Protein AF-A0A0H4J2J0-F1 (afdb_monomer_lite)

Structure (mmCIF, N/CA/C/O backbone):
data_AF-A0A0H4J2J0-F1
#
_entry.id   AF-A0A0H4J2J0-F1
#
loop_
_atom_site.group_PDB
_atom_site.id
_atom_site.type_symbol
_atom_site.label_atom_id
_atom_site.label_alt_id
_atom_site.label_comp_id
_atom_site.label_asym_id
_atom_site.label_entity_id
_atom_site.label_seq_id
_atom_site.pdbx_PDB_ins_code
_atom_site.Cartn_x
_atom_site.Cartn_y
_atom_site.Cartn_z
_atom_site.occupancy
_atom_site.B_iso_or_equiv
_atom_site.auth_seq_id
_atom_site.auth_comp_id
_atom_site.auth_asym_id
_atom_site.auth_atom_id
_atom_site.pdbx_PDB_model_num
ATOM 1 N N . MET A 1 1 ? -73.353 -10.531 11.011 1.00 44.69 1 MET A N 1
ATOM 2 C CA . MET A 1 1 ? -72.000 -10.918 11.468 1.00 44.69 1 MET A CA 1
ATOM 3 C C . MET A 1 1 ? -71.116 -11.152 10.247 1.00 44.69 1 MET A C 1
ATOM 5 O O . MET A 1 1 ? -71.185 -12.220 9.658 1.00 44.69 1 MET A O 1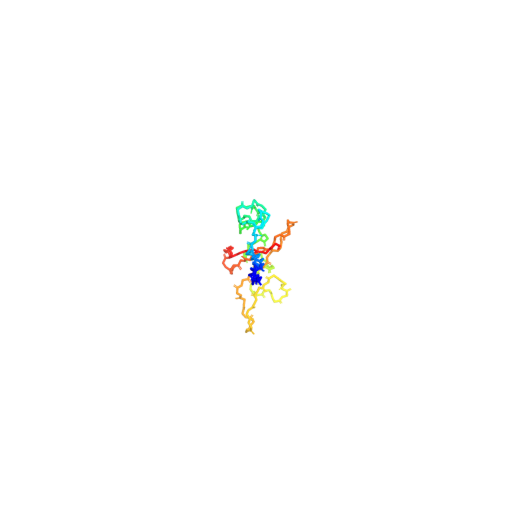
ATOM 9 N N . LYS A 1 2 ? -70.357 -10.147 9.797 1.00 42.91 2 LYS A N 1
ATOM 10 C CA . LYS A 1 2 ? -69.366 -10.308 8.720 1.00 42.91 2 LYS A CA 1
ATOM 11 C C . LYS A 1 2 ? -67.999 -10.048 9.343 1.00 42.91 2 LYS A C 1
ATOM 13 O O . LYS A 1 2 ? -67.762 -8.957 9.848 1.00 42.91 2 LYS A O 1
ATOM 18 N N . LYS A 1 3 ? -67.179 -11.096 9.424 1.00 47.81 3 LYS A N 1
ATOM 19 C CA . LYS A 1 3 ? -65.851 -11.058 10.043 1.00 47.81 3 LYS A CA 1
ATOM 20 C C . LYS A 1 3 ? -64.942 -10.203 9.160 1.00 47.81 3 LYS A C 1
ATOM 22 O O . LYS A 1 3 ? -64.669 -10.581 8.027 1.00 47.81 3 LYS A O 1
ATOM 27 N N . LEU A 1 4 ? -64.520 -9.049 9.666 1.00 49.28 4 LEU A N 1
ATOM 28 C CA . LEU A 1 4 ? -63.482 -8.236 9.044 1.00 49.28 4 LEU A CA 1
ATOM 29 C C . LEU A 1 4 ? -62.138 -8.883 9.416 1.00 49.28 4 LEU A C 1
ATOM 31 O O . LEU A 1 4 ? -61.691 -8.757 10.554 1.00 49.28 4 LEU A O 1
ATOM 35 N N . MET A 1 5 ? -61.539 -9.662 8.512 1.00 52.69 5 MET A N 1
ATOM 36 C CA . MET A 1 5 ? -60.170 -10.150 8.709 1.00 52.69 5 MET A CA 1
ATOM 37 C C . MET A 1 5 ? -59.206 -9.014 8.375 1.00 52.69 5 MET A C 1
ATOM 39 O O . MET A 1 5 ? -59.032 -8.660 7.212 1.00 52.69 5 MET A O 1
ATOM 43 N N . LEU A 1 6 ? -58.597 -8.439 9.410 1.00 50.62 6 LEU A N 1
ATOM 44 C CA . LEU A 1 6 ? -57.451 -7.552 9.278 1.00 50.62 6 LEU A CA 1
ATOM 45 C C . LEU A 1 6 ? -56.213 -8.427 9.038 1.00 50.62 6 LEU A C 1
ATOM 47 O O . LEU A 1 6 ? -55.739 -9.097 9.954 1.00 50.62 6 LEU A O 1
ATOM 51 N N . VAL A 1 7 ? -55.716 -8.462 7.803 1.00 59.19 7 VAL A N 1
ATOM 52 C CA . VAL A 1 7 ? -54.429 -9.096 7.491 1.00 59.19 7 VAL A CA 1
ATOM 53 C C . VAL A 1 7 ? -53.344 -8.053 7.731 1.00 59.19 7 VAL A C 1
ATOM 55 O O . VAL A 1 7 ? -53.115 -7.177 6.901 1.00 59.19 7 VAL A O 1
ATOM 58 N N . LEU A 1 8 ? -52.713 -8.118 8.903 1.00 54.16 8 LEU A N 1
ATOM 59 C CA . LEU A 1 8 ? -51.536 -7.318 9.221 1.00 54.16 8 LEU A CA 1
ATOM 60 C C . LEU A 1 8 ? -50.326 -7.990 8.558 1.00 54.16 8 LEU A C 1
ATOM 62 O O . LEU A 1 8 ? -49.777 -8.958 9.081 1.00 54.16 8 LEU A O 1
ATOM 66 N N . ALA A 1 9 ? -49.953 -7.524 7.367 1.00 60.28 9 ALA A N 1
ATOM 67 C CA . ALA A 1 9 ? -48.718 -7.944 6.720 1.00 60.28 9 ALA A CA 1
ATOM 68 C C . ALA A 1 9 ? -47.535 -7.381 7.522 1.00 60.28 9 ALA A C 1
ATOM 70 O O . ALA A 1 9 ? -47.230 -6.192 7.450 1.00 60.28 9 ALA A O 1
ATOM 71 N N . ILE A 1 10 ? -46.895 -8.235 8.323 1.00 61.69 10 ILE A N 1
ATOM 72 C CA . ILE A 1 10 ? -45.623 -7.923 8.974 1.00 61.69 10 ILE A CA 1
ATOM 73 C C . ILE A 1 10 ? -44.569 -7.938 7.870 1.00 61.69 10 ILE A C 1
ATOM 75 O O . ILE A 1 10 ? -44.102 -8.996 7.452 1.00 61.69 10 ILE A O 1
ATOM 79 N N . ILE A 1 11 ? -44.238 -6.759 7.353 1.00 64.25 11 ILE A N 1
ATOM 80 C CA . ILE A 1 11 ? -43.092 -6.610 6.467 1.00 64.25 11 ILE A CA 1
ATOM 81 C C . ILE A 1 11 ? -41.854 -6.580 7.360 1.00 64.25 11 ILE A C 1
ATOM 83 O O . ILE A 1 11 ? -41.497 -5.548 7.926 1.00 64.25 11 ILE A O 1
ATOM 87 N N . SER A 1 12 ? -41.220 -7.737 7.518 1.00 63.25 12 SER A N 1
ATOM 88 C CA . SER A 1 12 ? -39.913 -7.854 8.157 1.00 63.25 12 SER A CA 1
ATOM 89 C C . SER A 1 12 ? -38.849 -7.273 7.224 1.00 63.25 12 SER A C 1
ATOM 91 O O . SER A 1 12 ? -38.238 -7.995 6.441 1.00 63.25 12 SER A O 1
ATOM 93 N N . PHE A 1 13 ? -38.624 -5.961 7.284 1.00 60.81 13 PHE A N 1
ATOM 94 C CA . PHE A 1 13 ? -37.411 -5.364 6.730 1.00 60.81 13 PHE A CA 1
ATOM 95 C C . PHE A 1 13 ? -36.270 -5.561 7.730 1.00 60.81 13 PHE A C 1
ATOM 97 O O . PHE A 1 13 ? -36.029 -4.712 8.584 1.00 60.81 13 PHE A O 1
ATOM 104 N N . SER A 1 14 ? -35.540 -6.670 7.629 1.00 62.03 14 SER A N 1
ATOM 105 C CA . SER A 1 14 ? -34.187 -6.724 8.188 1.00 62.03 14 SER A CA 1
ATOM 106 C C . SER A 1 14 ? -33.238 -6.057 7.195 1.00 62.03 14 SER A C 1
ATOM 108 O O . SER A 1 14 ? -32.573 -6.724 6.405 1.00 62.03 14 SER A O 1
ATOM 110 N N . ALA A 1 15 ? -33.212 -4.725 7.198 1.00 62.69 15 ALA A N 1
ATOM 111 C CA . ALA A 1 15 ? -32.130 -3.985 6.570 1.00 62.69 15 ALA A CA 1
ATOM 112 C C . ALA A 1 15 ? -30.924 -4.028 7.517 1.00 62.69 15 ALA A C 1
ATOM 114 O O . ALA A 1 15 ? -30.773 -3.165 8.378 1.00 62.69 15 ALA A O 1
ATOM 115 N N . PHE A 1 16 ? -30.064 -5.038 7.375 1.00 59.44 16 PHE A N 1
ATOM 116 C CA . PHE A 1 16 ? -28.690 -4.934 7.866 1.00 59.44 16 PHE A CA 1
ATOM 117 C C . PHE A 1 16 ? -27.918 -4.061 6.872 1.00 59.44 16 PHE A C 1
ATOM 119 O O . PHE A 1 16 ? -27.189 -4.552 6.016 1.00 59.44 16 PHE A O 1
ATOM 126 N N . ALA A 1 17 ? -28.153 -2.751 6.931 1.00 56.12 17 ALA A N 1
ATOM 127 C CA . ALA A 1 17 ? -27.216 -1.794 6.362 1.00 56.12 17 ALA A CA 1
ATOM 128 C C . ALA A 1 17 ? -25.936 -1.895 7.201 1.00 56.12 17 ALA A C 1
ATOM 130 O O . ALA A 1 17 ? -26.030 -1.848 8.427 1.00 56.12 17 ALA A O 1
ATOM 131 N N . GLY A 1 18 ? -24.789 -2.124 6.552 1.00 57.91 18 GLY A N 1
ATOM 132 C CA . GLY A 1 18 ? -23.504 -2.415 7.189 1.00 57.91 18 GLY A CA 1
ATOM 133 C C . GLY A 1 18 ? -23.248 -1.546 8.415 1.00 57.91 18 GLY A C 1
ATOM 134 O O . GLY A 1 18 ? -22.964 -0.357 8.299 1.00 57.91 18 GLY A O 1
ATOM 135 N N . VAL A 1 19 ? -23.379 -2.143 9.598 1.00 54.75 19 VAL A N 1
ATOM 136 C CA . VAL A 1 19 ? -22.897 -1.525 10.825 1.00 54.75 19 VAL A CA 1
ATOM 137 C C . VAL A 1 19 ? -21.388 -1.676 10.754 1.00 54.75 19 VAL A C 1
ATOM 139 O O . VAL A 1 19 ? -20.874 -2.750 11.042 1.00 54.75 19 VAL A O 1
ATOM 142 N N . THR A 1 20 ? -20.684 -0.633 10.320 1.00 67.06 20 THR A N 1
ATOM 143 C CA . THR A 1 20 ? -19.257 -0.522 10.622 1.00 67.06 20 THR A CA 1
ATOM 144 C C . THR A 1 20 ? -19.177 -0.461 12.139 1.00 67.06 20 THR A C 1
ATOM 146 O O . THR A 1 20 ? -19.650 0.512 12.742 1.00 67.06 20 THR A O 1
ATOM 149 N N . SER A 1 21 ? -18.688 -1.518 12.777 1.00 85.88 21 SER A N 1
ATOM 150 C CA . SER A 1 21 ? -18.469 -1.460 14.214 1.00 85.88 21 SER A CA 1
ATOM 151 C C . SER A 1 21 ? -17.349 -0.444 14.493 1.00 85.88 21 SER A C 1
ATOM 153 O O . SER A 1 21 ? -16.631 -0.015 13.582 1.00 85.88 21 SER A O 1
ATOM 155 N N . TRP A 1 22 ? -17.210 0.017 15.738 1.00 88.50 22 TRP A N 1
ATOM 156 C CA . TRP A 1 22 ? -16.121 0.945 16.071 1.00 88.50 22 TRP A CA 1
ATOM 157 C C . TRP A 1 22 ? -14.752 0.334 15.738 1.00 88.50 22 TRP A C 1
ATOM 159 O O . TRP A 1 22 ? -13.820 1.039 15.365 1.00 88.50 22 TRP A O 1
ATOM 169 N N . GLU A 1 23 ? -14.650 -0.985 15.824 1.00 89.94 23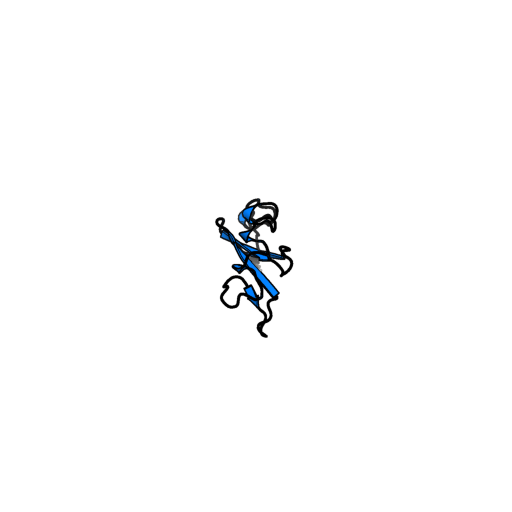 GLU A N 1
ATOM 170 C CA . GLU A 1 23 ? -13.489 -1.799 15.493 1.00 89.94 23 GLU A CA 1
ATOM 171 C C . GLU A 1 23 ? -13.108 -1.710 14.009 1.00 89.94 23 GLU A C 1
ATOM 173 O O . GLU A 1 23 ? -11.920 -1.746 13.709 1.00 89.94 23 GLU A O 1
ATOM 178 N N . ASP A 1 24 ? -14.068 -1.500 13.103 1.00 89.56 24 ASP A N 1
ATOM 179 C CA . ASP A 1 24 ? -13.826 -1.378 11.657 1.00 89.56 24 ASP A CA 1
ATOM 180 C C . ASP A 1 24 ? -13.636 0.073 11.198 1.00 89.56 24 ASP A C 1
ATOM 182 O O . ASP A 1 24 ? -13.239 0.325 10.061 1.00 89.56 24 ASP A O 1
ATOM 186 N N . SER A 1 25 ? -13.919 1.050 12.063 1.00 91.62 25 SER A N 1
ATOM 187 C CA . SER A 1 25 ? -13.879 2.477 11.726 1.00 91.62 25 SER A CA 1
ATOM 188 C C . SER A 1 25 ? -12.460 2.958 11.386 1.00 91.62 25 SER A C 1
ATOM 190 O O . SER A 1 25 ? -11.532 2.651 12.137 1.00 91.62 25 SER A O 1
ATOM 192 N N . PRO A 1 26 ? -12.262 3.802 10.354 1.00 91.50 26 PRO A N 1
ATOM 193 C CA . PRO A 1 26 ? -10.955 4.406 10.052 1.00 91.50 26 PRO A CA 1
ATOM 194 C C . PRO A 1 26 ? -10.477 5.357 11.158 1.00 91.50 26 PRO A C 1
ATOM 196 O O . PRO A 1 26 ? -9.289 5.659 11.257 1.00 91.50 26 PRO A O 1
ATOM 199 N N . TYR A 1 27 ? -11.402 5.828 12.000 1.00 91.81 27 TYR A N 1
ATOM 200 C CA . TYR A 1 27 ? -11.103 6.668 13.158 1.00 91.81 27 TYR A CA 1
ATOM 201 C C . TYR A 1 27 ? -10.690 5.867 14.393 1.00 91.81 27 TYR A C 1
ATOM 203 O O . TYR A 1 27 ? -10.241 6.454 15.378 1.00 91.81 27 TYR A O 1
ATOM 211 N N . ASN A 1 28 ? -10.827 4.540 14.361 1.00 94.94 28 ASN A N 1
ATOM 212 C CA . ASN A 1 28 ? -10.220 3.693 15.369 1.00 94.94 28 ASN A CA 1
ATOM 213 C C . ASN A 1 28 ? -8.699 3.801 15.249 1.00 94.94 28 ASN A C 1
ATOM 215 O O . ASN A 1 28 ? -8.148 3.678 14.156 1.00 94.94 28 ASN A O 1
ATOM 219 N N . TRP A 1 29 ? -8.015 4.013 16.372 1.00 95.06 29 TRP A N 1
ATOM 220 C CA . TRP A 1 29 ? -6.560 4.135 16.403 1.00 95.06 29 TRP A CA 1
ATOM 221 C C . TRP A 1 29 ? -5.846 2.946 15.742 1.00 95.06 29 TRP A C 1
ATOM 223 O O . TRP A 1 29 ? -4.834 3.136 15.078 1.00 95.06 29 TRP A O 1
ATOM 233 N N . GLU A 1 30 ? -6.374 1.729 15.855 1.00 95.31 30 GLU A N 1
ATOM 234 C CA . GLU A 1 30 ? -5.768 0.548 15.226 1.00 95.31 30 GLU A CA 1
ATOM 235 C C . GLU A 1 30 ? -5.826 0.579 13.691 1.00 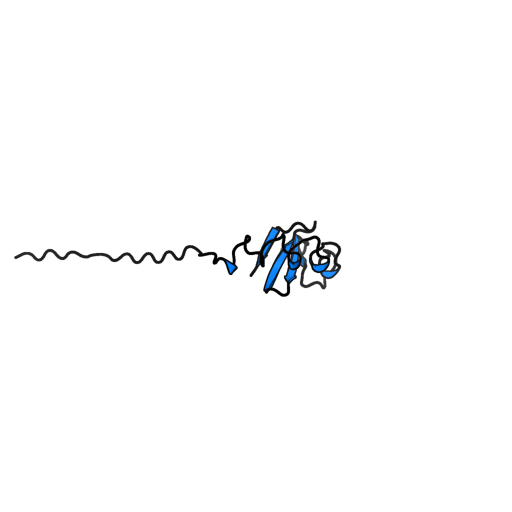95.31 30 GLU A C 1
ATOM 237 O O . GLU A 1 30 ? -4.944 0.025 13.040 1.00 95.31 30 GLU A O 1
ATOM 242 N N . ASN A 1 31 ? -6.818 1.262 13.112 1.00 95.00 31 ASN A N 1
ATOM 243 C CA . ASN A 1 31 ? -7.037 1.355 11.662 1.00 95.00 31 ASN A CA 1
ATOM 244 C C . ASN A 1 31 ? -6.544 2.677 11.063 1.00 95.00 31 ASN A C 1
ATOM 246 O O . ASN A 1 31 ? -6.368 2.792 9.847 1.00 95.00 31 ASN A O 1
ATOM 250 N N . SER A 1 32 ? -6.370 3.696 11.901 1.00 95.38 32 SER A N 1
ATOM 251 C CA . SER A 1 32 ? -6.008 5.044 11.482 1.00 95.38 32 SER A CA 1
ATOM 252 C C . SER A 1 32 ? -4.634 5.064 10.821 1.00 95.38 32 SER A C 1
ATOM 254 O O . SER A 1 32 ? -3.691 4.458 11.323 1.00 95.38 32 SER A O 1
ATOM 256 N N . GLU A 1 33 ? -4.495 5.816 9.732 1.00 94.94 33 GLU A N 1
ATOM 257 C CA . GLU A 1 33 ? -3.212 6.072 9.057 1.00 94.94 33 GLU A CA 1
ATOM 258 C C . GLU A 1 33 ? -2.201 6.843 9.924 1.00 94.94 33 GLU A C 1
ATOM 260 O O . GLU A 1 33 ? -1.005 6.859 9.635 1.00 94.94 33 GLU A O 1
ATOM 265 N N . HIS A 1 34 ? -2.675 7.491 10.993 1.00 94.81 34 HIS A N 1
ATOM 266 C CA . HIS A 1 34 ? -1.830 8.201 11.952 1.00 94.81 34 HIS A CA 1
ATOM 267 C C . HIS A 1 34 ? -1.204 7.271 12.994 1.00 94.81 34 HIS A C 1
ATOM 269 O O . HIS A 1 34 ? -0.299 7.686 13.720 1.00 94.81 34 HIS A O 1
ATOM 275 N N . ASN A 1 35 ? -1.653 6.018 13.066 1.00 96.06 35 ASN A N 1
ATOM 276 C CA . ASN A 1 35 ? -0.937 4.989 13.797 1.00 96.06 35 ASN A CA 1
ATOM 277 C C . ASN A 1 35 ? 0.351 4.646 13.045 1.00 96.06 35 ASN A C 1
ATOM 279 O O . ASN A 1 35 ? 0.332 4.426 11.835 1.00 96.06 35 ASN A O 1
ATOM 283 N N . TRP A 1 36 ? 1.470 4.593 13.765 1.00 95.75 36 TRP A N 1
ATOM 284 C CA . TRP A 1 36 ? 2.779 4.283 13.199 1.00 95.75 36 TRP A CA 1
ATOM 285 C C . TRP A 1 36 ? 2.783 2.986 12.376 1.00 95.75 36 TRP A C 1
ATOM 287 O O . TRP A 1 36 ? 3.380 2.950 11.303 1.00 95.75 36 TRP A O 1
ATOM 297 N N . ASP A 1 37 ? 2.057 1.955 12.809 1.00 96.75 37 ASP A N 1
ATOM 298 C CA . ASP A 1 37 ? 1.984 0.673 12.094 1.00 96.75 37 ASP A CA 1
ATOM 299 C C . ASP A 1 37 ? 1.248 0.779 10.743 1.00 96.75 37 ASP A C 1
ATOM 301 O O . ASP A 1 37 ? 1.430 -0.069 9.872 1.00 96.75 37 ASP A O 1
ATOM 305 N N . ASN A 1 38 ? 0.451 1.834 10.541 1.00 96.69 38 ASN A N 1
ATOM 306 C CA . ASN A 1 38 ? -0.315 2.106 9.316 1.00 96.69 38 ASN A CA 1
ATOM 307 C C . ASN A 1 38 ? 0.213 3.300 8.514 1.00 96.69 38 ASN A C 1
ATOM 309 O O . ASN A 1 38 ? -0.314 3.622 7.446 1.00 96.69 38 ASN A O 1
ATOM 313 N N . SER A 1 39 ? 1.215 4.003 9.031 1.00 95.75 39 SER A N 1
ATOM 314 C CA . SER A 1 39 ? 1.736 5.209 8.400 1.00 95.75 39 SER A CA 1
ATOM 315 C C . SER A 1 39 ? 2.718 4.850 7.293 1.00 95.75 39 SER A C 1
ATOM 317 O O . SER A 1 39 ? 3.559 3.971 7.475 1.00 95.75 39 SER A O 1
ATOM 319 N N . SER A 1 40 ? 2.688 5.583 6.181 1.00 94.31 40 SER A N 1
ATOM 320 C CA . SER A 1 40 ? 3.687 5.481 5.106 1.00 94.31 40 SER A CA 1
ATOM 321 C C . SER A 1 40 ? 5.105 5.874 5.544 1.00 94.31 40 SER A C 1
ATOM 323 O O . SER A 1 40 ? 6.082 5.512 4.891 1.00 94.31 40 SER A O 1
ATOM 325 N N . ASN A 1 41 ? 5.236 6.571 6.679 1.00 94.62 41 ASN A N 1
ATOM 326 C CA . ASN A 1 41 ? 6.528 6.886 7.292 1.00 94.62 41 ASN A CA 1
ATOM 327 C C . ASN A 1 41 ? 7.198 5.666 7.946 1.00 94.62 41 ASN A C 1
ATOM 329 O O . ASN A 1 41 ? 8.391 5.711 8.246 1.00 94.62 41 ASN A O 1
ATOM 333 N N . ASN A 1 42 ? 6.454 4.584 8.178 1.00 96.88 42 ASN A N 1
ATOM 334 C CA . ASN A 1 42 ? 7.022 3.318 8.612 1.00 96.88 42 ASN A CA 1
ATOM 335 C C . ASN A 1 42 ? 7.703 2.632 7.423 1.00 96.88 42 ASN A C 1
ATOM 337 O O . ASN A 1 42 ? 7.114 2.491 6.353 1.00 96.88 42 ASN A O 1
ATOM 341 N N . TRP A 1 43 ? 8.942 2.179 7.618 1.00 97.19 43 TRP A N 1
ATOM 342 C CA . TRP A 1 43 ? 9.728 1.514 6.581 1.00 97.19 43 TRP A CA 1
ATOM 343 C C . TRP A 1 43 ? 9.003 0.325 5.935 1.00 97.19 43 TRP A C 1
ATOM 345 O O . TRP A 1 43 ? 9.084 0.161 4.721 1.00 97.19 43 TRP A O 1
ATOM 355 N N . GLU A 1 44 ? 8.261 -0.477 6.703 1.00 97.75 44 GLU A N 1
ATOM 356 C CA . GLU A 1 44 ? 7.514 -1.617 6.146 1.00 97.75 44 GLU A CA 1
ATOM 357 C C . GLU A 1 44 ? 6.427 -1.191 5.157 1.00 97.75 44 GLU A C 1
ATOM 359 O O . GLU A 1 44 ? 6.164 -1.901 4.188 1.00 97.75 44 GLU A O 1
ATOM 364 N N . ASN A 1 45 ? 5.855 -0.006 5.363 1.00 98.12 45 ASN A N 1
ATOM 365 C CA . ASN A 1 45 ? 4.807 0.582 4.537 1.00 98.12 45 ASN A CA 1
ATOM 366 C C . ASN A 1 45 ? 5.359 1.446 3.394 1.00 98.12 45 ASN A C 1
ATOM 368 O O . ASN A 1 45 ? 4.598 1.884 2.537 1.00 98.12 45 ASN A O 1
ATOM 372 N N . SER A 1 46 ? 6.663 1.730 3.379 1.00 97.75 46 SER A N 1
ATOM 373 C CA . SER A 1 46 ? 7.277 2.653 2.424 1.00 97.75 46 SER A CA 1
ATOM 374 C C . SER A 1 46 ? 7.424 2.019 1.034 1.00 97.75 46 SER A C 1
ATOM 376 O O . SER A 1 46 ? 7.821 0.853 0.945 1.00 97.75 46 SER A O 1
ATOM 378 N N . PRO A 1 47 ? 7.236 2.776 -0.063 1.00 97.25 47 PRO A N 1
ATOM 379 C CA . PRO A 1 47 ? 7.481 2.273 -1.421 1.00 97.25 47 PRO A CA 1
ATOM 380 C C . PRO A 1 47 ? 8.967 1.955 -1.673 1.00 97.25 47 PRO A C 1
ATOM 382 O O . PRO A 1 47 ? 9.312 1.232 -2.606 1.00 97.25 47 PRO A O 1
ATOM 385 N N . ASN A 1 48 ? 9.866 2.463 -0.821 1.00 96.75 48 ASN A N 1
ATOM 386 C CA . ASN A 1 48 ? 11.298 2.170 -0.887 1.00 96.75 48 ASN A CA 1
ATOM 387 C C . ASN A 1 48 ? 11.663 0.781 -0.339 1.00 96.75 48 ASN A C 1
ATOM 389 O O . ASN A 1 48 ? 12.789 0.325 -0.548 1.00 96.75 48 ASN A O 1
ATOM 393 N N . ASN A 1 49 ? 10.747 0.106 0.358 1.00 98.31 49 ASN A N 1
ATOM 394 C CA . ASN A 1 49 ? 10.953 -1.269 0.791 1.00 98.31 49 ASN A CA 1
ATOM 395 C C . ASN A 1 49 ? 10.940 -2.204 -0.428 1.00 98.31 49 ASN A C 1
ATOM 397 O O . ASN A 1 49 ? 10.055 -2.122 -1.278 1.00 98.31 49 ASN A O 1
ATOM 401 N N . TRP A 1 50 ? 11.914 -3.112 -0.512 1.00 97.88 50 TRP A N 1
ATOM 402 C CA . TRP A 1 50 ? 12.044 -4.038 -1.639 1.00 97.88 50 TRP A CA 1
ATOM 403 C C . TRP A 1 50 ? 10.814 -4.936 -1.834 1.00 97.88 50 TRP A C 1
ATOM 405 O O . TRP A 1 50 ? 10.450 -5.238 -2.970 1.00 97.88 50 TRP A O 1
ATOM 415 N N . GLU A 1 51 ? 10.133 -5.319 -0.755 1.00 98.25 51 GLU A N 1
ATOM 416 C CA . GLU A 1 51 ? 8.902 -6.109 -0.851 1.00 98.25 51 GLU A CA 1
ATOM 417 C C . GLU A 1 51 ? 7.741 -5.306 -1.449 1.00 98.25 51 GLU A C 1
ATOM 419 O O . GLU A 1 51 ? 6.850 -5.880 -2.059 1.00 98.25 51 GLU A O 1
ATOM 424 N N . ASN A 1 52 ? 7.761 -3.978 -1.360 1.00 98.31 52 ASN A N 1
ATOM 425 C CA . ASN A 1 52 ? 6.721 -3.116 -1.928 1.00 98.31 52 ASN A CA 1
ATOM 426 C C . ASN A 1 52 ? 7.070 -2.657 -3.359 1.00 98.31 52 ASN A C 1
ATOM 428 O O . ASN A 1 52 ? 6.286 -1.968 -4.010 1.00 98.31 52 ASN A O 1
ATOM 432 N N . ASN A 1 53 ? 8.256 -3.020 -3.865 1.00 97.56 53 ASN A N 1
ATOM 433 C CA . ASN A 1 53 ? 8.779 -2.496 -5.119 1.00 97.56 53 ASN A CA 1
ATOM 434 C C . ASN A 1 53 ? 8.055 -3.094 -6.345 1.00 97.56 53 ASN A C 1
ATOM 436 O O . ASN A 1 53 ? 8.046 -4.318 -6.501 1.00 97.56 53 ASN A O 1
ATOM 440 N N . PRO A 1 54 ? 7.576 -2.272 -7.300 1.00 97.50 54 PRO A N 1
ATOM 441 C CA . PRO A 1 54 ? 6.932 -2.735 -8.537 1.00 97.50 54 PRO A CA 1
ATOM 442 C C . PRO A 1 54 ? 7.734 -3.735 -9.375 1.00 97.50 54 PRO A C 1
ATOM 444 O O . PRO A 1 54 ? 7.156 -4.491 -10.157 1.00 97.50 54 PRO A O 1
ATOM 447 N N . ASN A 1 55 ? 9.062 -3.737 -9.250 1.00 97.12 55 ASN A N 1
ATOM 448 C CA . ASN A 1 55 ? 9.949 -4.627 -9.997 1.00 97.12 55 ASN A CA 1
ATOM 449 C C . ASN A 1 55 ? 10.253 -5.939 -9.259 1.00 97.12 55 ASN A C 1
ATOM 451 O O . ASN A 1 55 ? 10.874 -6.831 -9.842 1.00 97.12 55 ASN A O 1
ATOM 455 N N . ASN A 1 56 ? 9.829 -6.086 -8.002 1.00 97.69 56 ASN A N 1
ATOM 456 C CA . ASN A 1 56 ? 9.951 -7.339 -7.272 1.00 97.69 56 ASN A CA 1
ATOM 457 C C . ASN A 1 56 ? 8.815 -8.288 -7.679 1.00 97.69 56 ASN A C 1
ATOM 459 O O . ASN A 1 56 ? 7.740 -8.314 -7.088 1.00 97.69 5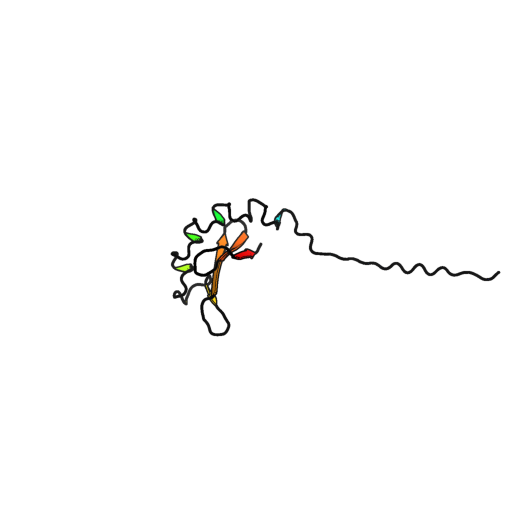6 ASN A O 1
ATOM 463 N N . TRP A 1 57 ? 9.059 -9.077 -8.723 1.00 96.81 57 TRP A N 1
ATOM 464 C CA . TRP A 1 57 ? 8.095 -10.052 -9.246 1.00 96.81 57 TRP A CA 1
ATOM 465 C C . TRP A 1 57 ? 7.827 -11.242 -8.320 1.00 96.81 57 TRP A C 1
ATOM 467 O O . TRP A 1 57 ? 6.874 -11.975 -8.559 1.00 96.81 57 TRP A O 1
ATOM 477 N N . ASN A 1 58 ? 8.644 -11.429 -7.283 1.00 97.31 58 ASN A N 1
ATOM 478 C CA . ASN A 1 58 ? 8.465 -12.493 -6.297 1.00 97.31 58 ASN A CA 1
ATOM 479 C C . ASN A 1 58 ? 7.764 -12.000 -5.024 1.00 97.31 58 ASN A C 1
ATOM 481 O O . ASN A 1 58 ? 7.617 -12.779 -4.088 1.00 97.31 58 ASN A O 1
ATOM 485 N N . SER A 1 59 ? 7.389 -10.719 -4.961 1.00 97.25 59 SER A N 1
ATOM 486 C CA . SER A 1 59 ? 6.675 -10.173 -3.813 1.00 97.25 59 SER A CA 1
ATOM 487 C C . SER A 1 59 ? 5.200 -10.549 -3.857 1.00 97.25 59 SER A C 1
ATOM 489 O O . SER A 1 59 ? 4.513 -10.289 -4.846 1.00 97.25 59 SER A O 1
ATOM 491 N N . ASP A 1 60 ? 4.701 -11.042 -2.727 1.00 97.25 60 ASP A N 1
ATOM 492 C CA . ASP A 1 60 ? 3.273 -11.261 -2.488 1.00 97.25 60 ASP A CA 1
ATOM 493 C C . ASP A 1 60 ? 2.527 -9.962 -2.109 1.00 97.25 60 ASP A C 1
ATOM 495 O O . ASP A 1 60 ? 1.309 -9.975 -1.930 1.00 97.25 60 ASP A O 1
ATOM 499 N N . ARG A 1 61 ? 3.236 -8.831 -1.962 1.00 98.06 61 ARG A N 1
ATOM 500 C CA . ARG A 1 61 ? 2.655 -7.531 -1.580 1.00 98.06 61 ARG A CA 1
ATOM 501 C C . ARG A 1 61 ? 2.224 -6.694 -2.778 1.00 98.06 61 ARG A C 1
ATOM 503 O O . ARG A 1 61 ? 1.337 -5.858 -2.631 1.00 98.06 61 ARG A O 1
ATOM 510 N N . VAL A 1 62 ? 2.855 -6.857 -3.941 1.00 98.56 62 VAL A N 1
ATOM 511 C CA . VAL A 1 62 ? 2.595 -5.998 -5.108 1.00 98.56 62 VAL A CA 1
ATOM 512 C C . VAL A 1 62 ? 1.249 -6.354 -5.733 1.00 98.56 62 VAL A C 1
ATOM 514 O O . VAL A 1 62 ? 1.034 -7.471 -6.199 1.00 98.56 62 VAL A O 1
ATOM 517 N N . ILE A 1 63 ? 0.352 -5.375 -5.796 1.00 98.38 63 ILE A N 1
ATOM 518 C CA . ILE A 1 63 ? -0.941 -5.497 -6.466 1.00 98.38 63 ILE A CA 1
ATOM 519 C C . ILE A 1 63 ? -0.725 -5.210 -7.950 1.00 98.38 63 ILE A C 1
ATOM 521 O O . ILE A 1 63 ? -0.117 -4.197 -8.311 1.00 98.38 63 ILE A O 1
ATOM 525 N N . ARG A 1 64 ? -1.217 -6.104 -8.810 1.00 97.81 64 ARG A N 1
ATOM 526 C CA . ARG A 1 64 ? -1.110 -5.981 -10.266 1.00 97.81 64 ARG A CA 1
ATOM 527 C C . ARG A 1 64 ? -2.475 -6.044 -10.933 1.00 97.81 64 ARG A C 1
ATOM 529 O O . ARG A 1 64 ? -3.374 -6.728 -10.444 1.00 97.81 64 ARG A O 1
ATOM 536 N N . ASP A 1 65 ? -2.609 -5.340 -12.049 1.00 97.69 65 ASP A N 1
ATOM 537 C CA . ASP A 1 65 ? -3.772 -5.442 -12.927 1.00 97.69 65 ASP A CA 1
ATOM 538 C C . ASP A 1 65 ? -3.757 -6.743 -13.758 1.00 97.69 65 ASP A C 1
ATOM 540 O O . ASP A 1 65 ? -2.856 -7.579 -13.651 1.00 97.69 65 ASP A O 1
ATOM 544 N N . ASN A 1 66 ? -4.771 -6.916 -14.611 1.00 97.94 66 ASN A N 1
ATOM 545 C CA . ASN A 1 66 ? -4.906 -8.095 -15.473 1.00 97.94 66 ASN A CA 1
ATOM 546 C C . ASN A 1 66 ? -3.817 -8.200 -16.557 1.00 97.94 66 ASN A C 1
ATOM 548 O O . ASN A 1 66 ? -3.614 -9.287 -17.097 1.00 97.94 66 ASN A O 1
ATOM 552 N N . ASP A 1 67 ? -3.133 -7.098 -16.870 1.00 97.88 67 ASP A N 1
ATOM 553 C CA . ASP A 1 67 ? -2.024 -7.046 -17.827 1.00 97.88 67 ASP A CA 1
ATOM 554 C C . ASP A 1 67 ? -0.664 -7.274 -17.130 1.00 97.88 67 ASP A C 1
ATOM 556 O O . ASP A 1 67 ? 0.371 -7.398 -17.789 1.00 97.88 67 ASP A O 1
ATOM 560 N N . GLY A 1 68 ? -0.657 -7.374 -15.795 1.00 96.69 68 GLY A N 1
ATOM 561 C CA . GLY A 1 68 ? 0.523 -7.592 -14.963 1.00 96.69 68 GLY A CA 1
ATOM 562 C C . GLY A 1 68 ? 1.246 -6.308 -14.542 1.00 96.69 68 GLY A C 1
ATOM 563 O O . GLY A 1 68 ? 2.311 -6.390 -13.915 1.00 96.69 68 GLY A O 1
ATOM 564 N N . ASN A 1 69 ? 0.704 -5.127 -14.840 1.00 98.00 69 ASN A N 1
ATOM 565 C CA . ASN A 1 69 ? 1.290 -3.863 -14.397 1.00 98.00 69 ASN A CA 1
ATOM 566 C C . ASN A 1 69 ? 1.029 -3.667 -12.905 1.00 98.00 69 ASN A C 1
ATOM 568 O O . ASN A 1 69 ? -0.067 -3.939 -12.423 1.00 98.00 69 ASN A O 1
ATOM 572 N N . ALA A 1 70 ? 2.030 -3.187 -12.166 1.00 98.12 70 ALA A N 1
ATOM 573 C CA . ALA A 1 70 ? 1.845 -2.845 -10.761 1.00 98.12 70 ALA A CA 1
ATOM 574 C C . ALA A 1 70 ? 0.924 -1.624 -10.628 1.00 98.12 70 ALA A C 1
ATOM 576 O O . ALA A 1 70 ? 1.102 -0.636 -11.340 1.00 98.12 70 ALA A O 1
ATOM 577 N N . THR A 1 71 ? -0.030 -1.689 -9.704 1.00 98.25 71 THR A N 1
ATOM 578 C CA . THR A 1 71 ? -0.992 -0.608 -9.428 1.00 98.25 71 THR A CA 1
ATOM 579 C C . THR A 1 71 ? -0.932 -0.110 -7.987 1.00 98.25 71 THR A C 1
ATOM 581 O O . THR A 1 71 ? -1.506 0.926 -7.676 1.00 98.25 71 THR A O 1
ATOM 584 N N . GLY A 1 72 ? -0.260 -0.842 -7.100 1.00 98.50 72 GLY A N 1
ATOM 585 C CA . GLY A 1 72 ? -0.170 -0.544 -5.675 1.00 98.50 72 GLY A CA 1
ATOM 586 C C . GLY A 1 72 ? 0.519 -1.679 -4.928 1.00 98.50 72 GLY A C 1
ATOM 587 O O . GLY A 1 72 ? 1.038 -2.617 -5.542 1.00 98.50 72 GLY A O 1
ATOM 588 N N . TYR A 1 73 ? 0.492 -1.626 -3.603 1.00 98.75 73 TYR A N 1
ATOM 589 C CA . TYR A 1 73 ? 0.960 -2.722 -2.760 1.00 98.75 73 TYR A CA 1
ATOM 590 C C . TYR A 1 73 ? 0.169 -2.814 -1.450 1.00 98.75 73 TYR A C 1
ATOM 592 O O . TYR A 1 73 ? -0.390 -1.829 -0.966 1.00 98.75 73 TYR A O 1
ATOM 600 N N . ALA A 1 74 ? 0.106 -4.021 -0.887 1.00 98.56 74 ALA A N 1
ATOM 601 C CA . ALA A 1 74 ? -0.595 -4.331 0.351 1.00 98.56 74 ALA A CA 1
ATOM 602 C C . ALA A 1 74 ? 0.393 -4.745 1.450 1.00 98.56 74 ALA A C 1
ATOM 604 O O . ALA A 1 74 ? 1.205 -5.650 1.254 1.00 98.56 74 ALA A O 1
ATOM 605 N N . VAL A 1 75 ? 0.311 -4.110 2.620 1.00 98.38 75 VAL A N 1
ATOM 606 C CA . VAL A 1 75 ? 1.206 -4.377 3.755 1.00 98.38 75 VAL A CA 1
ATOM 607 C C . VAL A 1 75 ? 0.391 -4.795 4.981 1.00 98.38 75 VAL A C 1
ATOM 609 O O . VAL A 1 75 ? -0.285 -3.950 5.575 1.00 98.38 75 VAL A O 1
ATOM 612 N N . PRO A 1 76 ? 0.423 -6.082 5.375 1.00 97.12 76 PRO A N 1
ATOM 613 C CA . PRO A 1 76 ? -0.189 -6.535 6.618 1.00 97.12 76 PRO A CA 1
ATOM 614 C C . PRO A 1 76 ? 0.639 -6.081 7.826 1.00 97.12 76 PRO A C 1
ATOM 616 O O . PRO A 1 76 ? 1.866 -6.185 7.821 1.00 97.12 76 PRO A O 1
ATOM 619 N N . ASN A 1 77 ? -0.030 -5.624 8.882 1.00 94.38 77 ASN A N 1
ATOM 620 C CA . ASN A 1 77 ? 0.590 -5.319 10.169 1.00 94.38 77 ASN A CA 1
ATOM 621 C C . ASN A 1 77 ? 0.238 -6.371 11.239 1.00 94.38 77 ASN A C 1
ATOM 623 O O . ASN A 1 77 ? -0.594 -7.258 11.038 1.00 94.38 77 ASN A O 1
ATOM 627 N N . SER A 1 78 ? 0.859 -6.266 12.416 1.00 91.12 78 SER A N 1
ATOM 628 C CA . SER A 1 78 ? 0.6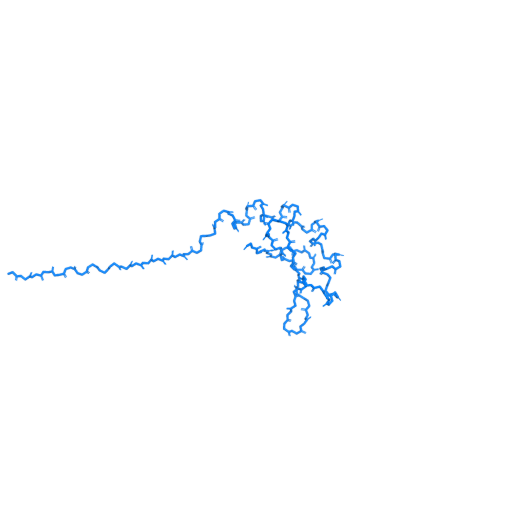37 -7.195 13.534 1.00 91.12 78 SER A CA 1
ATOM 629 C C . SER A 1 78 ? -0.737 -7.077 14.200 1.00 91.12 78 SER A C 1
ATOM 631 O O . SER A 1 78 ? -1.123 -7.975 14.943 1.00 91.12 78 SER A O 1
ATOM 633 N N . ASN A 1 79 ? -1.471 -5.991 13.949 1.00 89.00 79 ASN A N 1
ATOM 634 C CA . ASN A 1 79 ? -2.796 -5.728 14.517 1.00 89.00 79 ASN A CA 1
ATOM 635 C C . ASN A 1 79 ? -3.927 -6.313 13.649 1.00 89.00 79 ASN A C 1
ATOM 637 O O . ASN A 1 79 ? -5.099 -6.093 13.941 1.00 89.00 79 ASN A O 1
ATOM 641 N N . GLY A 1 80 ? -3.586 -7.050 12.584 1.00 92.62 80 GLY A N 1
ATOM 642 C CA . GLY A 1 80 ? -4.551 -7.655 11.663 1.00 92.62 80 GLY A CA 1
ATOM 643 C C . GLY A 1 80 ? -5.063 -6.705 10.581 1.00 92.62 80 GLY A C 1
ATOM 644 O O . GLY A 1 80 ? -5.935 -7.088 9.810 1.00 92.62 80 GLY A O 1
ATOM 645 N N . VAL A 1 81 ? -4.514 -5.491 10.486 1.00 96.25 81 VAL A N 1
ATOM 646 C CA . VAL A 1 81 ? -4.859 -4.529 9.436 1.00 96.25 81 VAL A CA 1
ATOM 647 C C . VAL A 1 81 ? -3.907 -4.712 8.262 1.00 96.25 81 VAL A C 1
ATOM 649 O O . VAL A 1 81 ? -2.689 -4.719 8.430 1.00 96.25 81 VAL A O 1
ATOM 652 N N . THR A 1 82 ? -4.456 -4.823 7.058 1.00 98.00 82 THR A N 1
ATOM 653 C CA . THR A 1 82 ? -3.680 -4.766 5.816 1.00 98.00 82 THR A CA 1
ATOM 654 C C . THR A 1 82 ? -3.858 -3.404 5.179 1.00 98.00 82 THR A C 1
ATOM 656 O O . THR A 1 82 ? -4.953 -3.065 4.741 1.00 98.00 82 THR A O 1
ATOM 659 N N . ASN A 1 83 ? -2.787 -2.620 5.137 1.00 98.19 83 ASN A N 1
ATOM 660 C CA . ASN A 1 83 ? -2.770 -1.304 4.512 1.00 98.19 83 ASN A CA 1
ATOM 661 C C . ASN A 1 83 ? -2.608 -1.439 3.001 1.00 98.19 83 ASN A C 1
ATOM 663 O O . ASN A 1 83 ? -1.804 -2.246 2.545 1.00 98.19 83 ASN A O 1
ATOM 667 N N . ILE A 1 84 ? -3.346 -0.641 2.238 1.00 98.50 84 ILE A N 1
ATOM 668 C CA . ILE A 1 84 ? -3.261 -0.592 0.779 1.00 98.50 84 ILE A CA 1
ATOM 669 C C . ILE A 1 84 ? -2.682 0.765 0.403 1.00 98.50 84 ILE A C 1
ATOM 671 O O . ILE A 1 84 ? -3.246 1.797 0.775 1.00 98.50 84 ILE A O 1
ATOM 675 N N . TYR A 1 85 ? -1.575 0.753 -0.329 1.00 98.62 85 TYR A N 1
ATOM 676 C CA . TYR A 1 85 ? -0.901 1.949 -0.814 1.00 98.62 85 TYR A CA 1
ATOM 67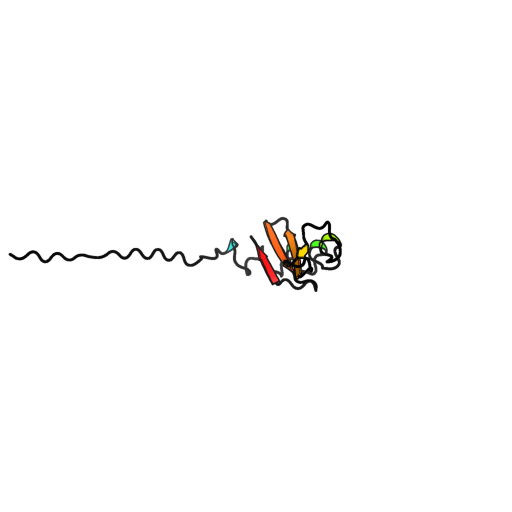7 C C . TYR A 1 85 ? -0.889 1.988 -2.340 1.00 98.62 85 TYR A C 1
ATOM 679 O O . TYR A 1 85 ? -0.840 0.943 -3.000 1.00 98.62 85 TYR A O 1
ATOM 687 N N . ASP A 1 86 ? -0.893 3.197 -2.891 1.00 98.38 86 ASP A N 1
ATOM 688 C CA . ASP A 1 86 ? -0.457 3.429 -4.264 1.00 98.38 86 ASP A CA 1
ATOM 689 C C . ASP A 1 86 ? 1.069 3.237 -4.396 1.00 98.38 86 ASP A C 1
ATOM 691 O O . ASP A 1 86 ? 1.778 2.955 -3.429 1.00 98.38 86 ASP A O 1
ATOM 695 N N . LEU A 1 87 ? 1.601 3.379 -5.611 1.00 97.94 87 LEU A N 1
ATOM 696 C CA . LEU A 1 87 ? 3.038 3.212 -5.859 1.00 97.94 87 LEU A CA 1
ATOM 697 C C . LEU A 1 87 ? 3.911 4.361 -5.327 1.00 97.94 87 LEU A C 1
ATOM 699 O O . LEU A 1 87 ? 5.126 4.187 -5.217 1.00 97.94 87 LEU A O 1
ATOM 703 N N . ASP A 1 88 ? 3.309 5.500 -4.984 1.00 97.94 88 ASP A N 1
ATOM 704 C CA . ASP A 1 88 ? 3.989 6.665 -4.410 1.00 97.94 88 ASP A CA 1
ATOM 705 C C . ASP A 1 88 ? 4.036 6.602 -2.870 1.00 97.94 88 ASP A C 1
ATOM 707 O O . ASP A 1 88 ? 4.714 7.408 -2.225 1.00 97.94 88 ASP A O 1
ATOM 711 N N . GLY A 1 89 ? 3.370 5.612 -2.267 1.00 97.19 89 GLY A N 1
ATOM 712 C CA . GLY A 1 89 ? 3.310 5.400 -0.825 1.00 97.19 89 GLY A CA 1
ATOM 713 C C . GLY A 1 89 ? 2.189 6.154 -0.119 1.00 97.19 89 GLY A C 1
ATOM 714 O O . GLY A 1 89 ? 2.220 6.269 1.110 1.00 97.19 89 GLY A O 1
ATOM 715 N N . ASN A 1 90 ? 1.196 6.659 -0.849 1.00 97.88 90 ASN A N 1
ATOM 716 C CA . ASN A 1 90 ? -0.021 7.205 -0.259 1.00 97.88 90 ASN A CA 1
ATOM 717 C C . ASN A 1 90 ? -0.975 6.060 0.074 1.00 97.88 90 ASN A C 1
ATOM 719 O O . ASN A 1 90 ? -1.178 5.147 -0.726 1.00 97.88 90 ASN A O 1
ATOM 723 N N . ARG A 1 91 ? -1.539 6.074 1.284 1.00 97.12 91 ARG A N 1
ATOM 724 C CA . ARG A 1 91 ? -2.479 5.038 1.717 1.00 97.12 91 ARG A CA 1
ATOM 725 C C . ARG A 1 91 ? -3.842 5.302 1.087 1.00 97.12 91 ARG A C 1
ATOM 727 O O . ARG A 1 91 ? -4.480 6.299 1.401 1.00 97.12 91 ARG A O 1
ATOM 734 N N . GLU A 1 92 ? -4.305 4.372 0.268 1.00 97.44 92 GLU A N 1
ATOM 735 C CA . GLU A 1 92 ? -5.605 4.434 -0.410 1.00 97.44 92 GLU A CA 1
ATOM 736 C C . GLU A 1 92 ? -6.706 3.731 0.401 1.00 97.44 92 GLU A C 1
ATOM 738 O O . GLU A 1 92 ? -7.896 3.993 0.225 1.00 97.44 92 GLU A O 1
ATOM 743 N N . GLY A 1 93 ? -6.330 2.835 1.320 1.00 96.88 93 GLY A N 1
ATOM 744 C CA . GLY A 1 93 ? -7.290 2.148 2.178 1.00 96.88 93 GLY A CA 1
ATOM 745 C C . GLY A 1 93 ? -6.677 1.094 3.091 1.00 96.88 93 GLY A C 1
ATOM 746 O O . GLY A 1 93 ? -5.458 1.006 3.258 1.00 96.88 93 GLY A O 1
ATOM 747 N N . TYR A 1 94 ? -7.546 0.288 3.699 1.00 96.56 94 TYR A N 1
ATOM 748 C CA . TYR A 1 94 ? -7.157 -0.880 4.481 1.00 96.56 94 TYR A CA 1
ATOM 749 C C . TYR A 1 94 ? -8.236 -1.961 4.509 1.00 96.56 94 TYR A C 1
ATOM 751 O O . TYR A 1 94 ? -9.403 -1.700 4.218 1.00 96.56 94 TYR A O 1
ATOM 759 N N . VAL A 1 95 ? -7.824 -3.166 4.895 1.00 95.38 95 VAL A N 1
ATOM 760 C CA . VAL A 1 95 ? -8.683 -4.327 5.159 1.00 95.38 95 VAL A CA 1
ATOM 761 C C . VAL A 1 95 ? -8.446 -4.799 6.593 1.00 95.38 95 VAL A C 1
ATOM 763 O O . VAL A 1 95 ? -7.304 -4.768 7.058 1.00 95.38 95 VAL A O 1
ATOM 766 N N . ARG A 1 96 ? -9.514 -5.215 7.276 1.00 87.62 96 ARG A N 1
ATOM 767 C CA . ARG A 1 96 ? -9.525 -5.758 8.638 1.00 87.62 96 ARG A CA 1
ATOM 768 C C . ARG A 1 96 ? -10.357 -7.040 8.679 1.00 87.62 96 ARG A C 1
ATOM 770 O O . ARG A 1 96 ? -11.291 -7.140 7.850 1.00 87.62 96 ARG A O 1
#

Foldseek 3Di:
DDDDDDDDPPPPPPPPPPDCDLVNDCPNLLNDCPNQQNDCVNQQLDLPNPLFDQPNPVRPFFDADPVRGTAWGWGAGPSRKIFTGGNRSHTPGIDD

Secondary structure (DSSP, 8-state):
---------------------GGG-TTSTTT-TTSGGG-TTSGGGSTTSGGG-TT-TT-SSEEE-TTS-EEEEEEE-TTS-EEEE-TTS-EEEEE-

pLDDT: mean 87.86, std 16.52, range [42.91, 98.75]

Radius of gyration: 22.69 Å; chains: 1; bounding box: 84×21×34 Å

Organism: NCBI:txid1623450

Sequence (96 aa):
MKKLMLVLAIISFSAFAGVTSWEDSPYNWENSEHNWDNSSNNWENSPNNWENNPNNWNSDRVIRDNDGNATGYAVPNSNGVTNIYDLDGNREGYVR